Protein AF-A0A0F5PN36-F1 (afdb_monomer_lite)

Sequence (55 aa):
MTKEEKVQIVKMLDAKGTFLIRGAVDYVAKILCVSRYTIYNYLDEIRVGEDFGKY

Organism: NCBI:txid391606

InterPro domains:
  IPR039445 Transcriptional regulator DauR-like, HTH domain [PF13309] (1-44)

Foldseek 3Di:
DDLVVLLVVLVVCVVVVQVVDPCSLVVSCVVVVHDSVSSVVSVVVVVVVVVVVVD

pLDDT: mean 93.25, std 10.74, range [49.31, 98.56]

Sec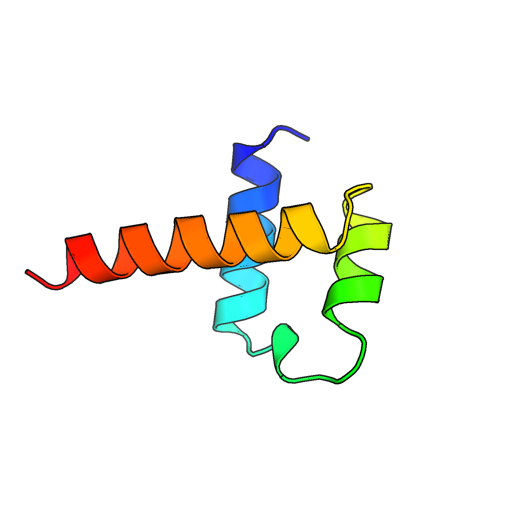ondary structure (DSSP, 8-state):
--HHHHHHHHHHHHHTTGGGSTTHHHHHHHHTT--HHHHHHHHHHHHHHHHHTT-

Structure (mmCIF, N/CA/C/O backbone):
data_AF-A0A0F5PN36-F1
#
_entry.id   AF-A0A0F5PN36-F1
#
loop_
_atom_site.group_PDB
_atom_site.id
_atom_site.type_symbol
_atom_site.label_atom_id
_atom_site.label_alt_id
_atom_site.label_comp_id
_atom_site.label_asym_id
_atom_site.label_entity_id
_atom_site.label_seq_id
_atom_site.pdbx_PDB_ins_code
_atom_site.Cartn_x
_atom_site.Cartn_y
_atom_site.Cartn_z
_atom_site.occupancy
_atom_site.B_iso_or_equiv
_atom_site.auth_seq_id
_atom_site.auth_comp_id
_atom_site.auth_asym_id
_atom_site.auth_atom_id
_atom_site.pdbx_PDB_model_num
ATOM 1 N N . MET A 1 1 ? -13.981 5.431 1.843 1.00 76.69 1 MET A N 1
ATOM 2 C CA . MET A 1 1 ? -13.374 4.118 1.572 1.00 76.69 1 MET A CA 1
ATOM 3 C C . MET A 1 1 ? -12.954 3.470 2.871 1.00 76.69 1 MET A C 1
ATOM 5 O O . MET A 1 1 ? -12.186 4.082 3.613 1.00 76.69 1 MET A O 1
ATOM 9 N N . THR A 1 2 ? -13.467 2.279 3.145 1.00 96.44 2 THR A N 1
ATOM 10 C CA . THR A 1 2 ? -13.109 1.469 4.313 1.00 96.44 2 THR A CA 1
ATOM 11 C C . THR A 1 2 ? -11.735 0.818 4.131 1.00 96.44 2 THR A C 1
ATOM 13 O O . THR A 1 2 ? -11.126 0.890 3.056 1.00 96.44 2 THR A O 1
ATOM 16 N N . LYS A 1 3 ? -11.210 0.198 5.196 1.00 95.31 3 LYS A N 1
ATOM 17 C CA . LYS A 1 3 ? -9.977 -0.595 5.105 1.00 95.31 3 LYS A CA 1
ATOM 18 C C . LYS A 1 3 ? -10.187 -1.770 4.148 1.00 95.31 3 LYS A C 1
ATOM 20 O O . LYS A 1 3 ? -9.337 -2.026 3.304 1.00 95.31 3 LYS A O 1
ATOM 25 N N . GLU A 1 4 ? -11.330 -2.433 4.249 1.00 95.88 4 GLU A N 1
ATOM 26 C CA . GLU A 1 4 ? -11.679 -3.625 3.480 1.00 95.88 4 GLU A CA 1
ATOM 27 C C . GLU A 1 4 ? -11.691 -3.312 1.982 1.00 95.88 4 GLU A C 1
ATOM 29 O O . GLU A 1 4 ? -11.065 -4.023 1.201 1.00 95.88 4 GLU A O 1
ATOM 34 N N . GLU A 1 5 ? -12.304 -2.194 1.583 1.00 97.44 5 GLU A N 1
ATOM 35 C CA . GLU A 1 5 ? -12.300 -1.730 0.191 1.00 97.44 5 GLU A CA 1
ATOM 36 C C . GLU A 1 5 ? -10.875 -1.464 -0.321 1.00 97.44 5 GLU A C 1
ATOM 38 O O . GLU A 1 5 ? -10.528 -1.867 -1.431 1.00 97.44 5 GLU A O 1
ATOM 43 N N . LYS A 1 6 ? -10.018 -0.827 0.493 1.00 97.81 6 LYS A N 1
ATOM 44 C CA . LYS A 1 6 ? -8.606 -0.583 0.143 1.00 97.81 6 LYS A CA 1
ATOM 45 C C . LYS A 1 6 ? -7.837 -1.885 -0.054 1.00 97.81 6 LYS A C 1
ATOM 47 O O . LYS A 1 6 ? -7.103 -2.005 -1.031 1.00 97.81 6 LYS A O 1
ATOM 52 N N . VAL A 1 7 ? -8.022 -2.852 0.843 1.00 97.69 7 VAL A N 1
ATOM 53 C CA . VAL A 1 7 ? -7.387 -4.173 0.752 1.00 97.69 7 VAL A CA 1
ATOM 54 C C . VAL A 1 7 ? -7.854 -4.907 -0.506 1.00 97.69 7 VAL A C 1
ATOM 56 O O . VAL A 1 7 ? -7.019 -5.443 -1.228 1.00 97.69 7 VAL A O 1
ATOM 59 N N . GLN A 1 8 ? -9.151 -4.874 -0.837 1.00 97.56 8 GLN A N 1
ATOM 60 C CA . GLN A 1 8 ? -9.657 -5.491 -2.071 1.00 97.56 8 GLN A CA 1
ATOM 61 C C . GLN A 1 8 ? -9.062 -4.853 -3.331 1.00 97.56 8 GLN A C 1
ATOM 63 O O . GLN A 1 8 ? -8.661 -5.567 -4.250 1.00 97.56 8 GLN A O 1
ATOM 68 N N . ILE A 1 9 ? -8.939 -3.522 -3.367 1.00 98.00 9 ILE A N 1
ATOM 69 C CA . ILE A 1 9 ? -8.285 -2.823 -4.482 1.00 98.00 9 ILE A CA 1
ATOM 70 C C . ILE A 1 9 ? -6.821 -3.254 -4.600 1.00 98.00 9 ILE A C 1
ATOM 72 O O . ILE A 1 9 ? -6.379 -3.608 -5.692 1.00 98.00 9 ILE A O 1
ATOM 76 N N . VAL A 1 10 ? -6.073 -3.272 -3.492 1.00 98.06 10 VAL A N 1
ATOM 77 C CA . VAL A 1 10 ? -4.669 -3.712 -3.492 1.00 98.06 10 VAL A CA 1
ATOM 78 C C . VAL A 1 10 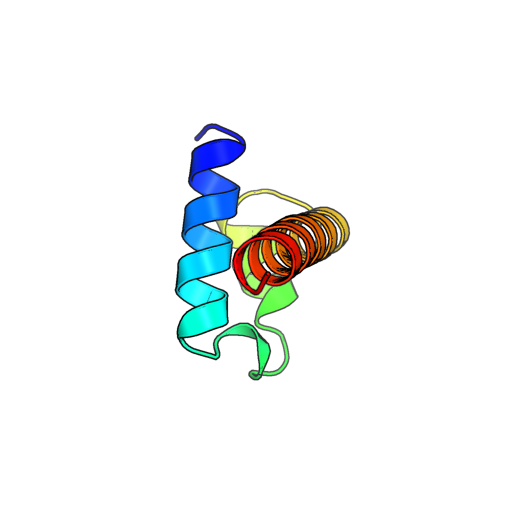? -4.546 -5.165 -3.953 1.00 98.06 10 VAL A C 1
ATOM 80 O O . VAL A 1 10 ? -3.698 -5.442 -4.796 1.00 98.06 10 VAL A O 1
ATOM 83 N N . LYS A 1 11 ? -5.436 -6.063 -3.516 1.00 97.88 11 LYS A N 1
ATOM 84 C CA . LYS A 1 11 ? -5.479 -7.463 -3.967 1.00 97.88 11 LYS A CA 1
ATOM 85 C C . LYS A 1 11 ? -5.698 -7.586 -5.473 1.00 97.88 11 LYS A C 1
ATOM 87 O O . LYS A 1 11 ? -4.979 -8.317 -6.146 1.00 97.88 11 LYS A O 1
ATOM 92 N N . MET A 1 12 ? -6.661 -6.847 -6.024 1.00 98.06 12 MET A N 1
ATOM 93 C CA . MET A 1 12 ? -6.919 -6.849 -7.468 1.00 98.06 12 MET A CA 1
ATOM 94 C C . MET A 1 12 ? -5.737 -6.306 -8.278 1.00 98.06 12 MET A C 1
ATOM 96 O O . MET A 1 12 ? -5.480 -6.783 -9.383 1.00 98.06 12 MET A O 1
ATOM 100 N N . LEU A 1 13 ? -5.034 -5.297 -7.759 1.00 97.94 13 LEU A N 1
ATOM 101 C CA . LEU A 1 13 ? -3.850 -4.730 -8.404 1.00 97.94 13 LEU A CA 1
ATOM 102 C C . LEU A 1 13 ? -2.656 -5.687 -8.343 1.00 97.94 13 LEU A C 1
ATOM 104 O O . LEU A 1 13 ? -1.948 -5.822 -9.344 1.00 97.94 13 LEU A O 1
ATOM 108 N N . ASP A 1 14 ? -2.455 -6.361 -7.212 1.00 97.19 14 ASP A N 1
ATOM 109 C CA . ASP A 1 14 ? -1.396 -7.354 -7.024 1.00 97.19 14 ASP A CA 1
ATOM 110 C C . ASP A 1 14 ? -1.584 -8.557 -7.955 1.00 97.19 14 ASP A C 1
ATOM 112 O O . ASP A 1 14 ? -0.671 -8.899 -8.703 1.00 97.19 14 ASP A O 1
ATOM 116 N N . ALA A 1 15 ? -2.811 -9.083 -8.053 1.00 96.69 15 ALA A N 1
ATOM 117 C CA . ALA A 1 15 ? -3.157 -10.166 -8.978 1.00 96.69 15 ALA A CA 1
ATOM 118 C C . ALA A 1 15 ? -2.903 -9.818 -10.460 1.00 96.69 15 ALA A C 1
ATOM 120 O O . ALA A 1 15 ? -2.684 -10.702 -11.286 1.00 96.69 15 ALA A O 1
ATOM 121 N N . LYS A 1 16 ? -2.916 -8.526 -10.813 1.00 97.00 16 LYS A N 1
ATOM 122 C CA . LYS A 1 16 ? -2.592 -8.022 -12.161 1.00 97.00 16 LYS A CA 1
A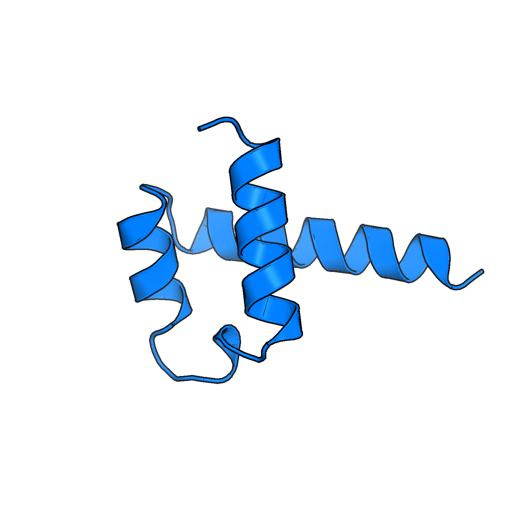TOM 123 C C . LYS A 1 16 ? -1.099 -7.737 -12.365 1.00 97.00 16 LYS A C 1
ATOM 125 O O . LYS A 1 16 ? -0.716 -7.277 -13.437 1.00 97.00 16 LYS A O 1
ATOM 130 N N . GLY A 1 17 ? -0.263 -7.953 -11.350 1.00 96.75 17 GLY A N 1
ATOM 131 C CA . GLY A 1 17 ? 1.172 -7.672 -11.393 1.00 96.75 17 GLY A CA 1
ATOM 132 C C . GLY A 1 17 ? 1.527 -6.186 -11.280 1.00 96.75 17 GLY A C 1
ATOM 133 O O . GLY A 1 17 ? 2.646 -5.803 -11.612 1.00 96.75 17 GLY A O 1
ATOM 134 N N . THR A 1 18 ? 0.613 -5.331 -10.803 1.00 97.62 18 THR A N 1
ATOM 135 C CA . THR A 1 18 ? 0.827 -3.869 -10.719 1.00 97.62 18 THR A CA 1
ATOM 136 C C . THR A 1 18 ? 2.095 -3.520 -9.940 1.00 97.62 18 THR A C 1
ATOM 138 O O . THR A 1 18 ? 2.852 -2.638 -10.339 1.00 97.62 18 THR A O 1
ATOM 141 N N . PHE A 1 19 ? 2.363 -4.239 -8.847 1.00 97.00 19 PHE A N 1
ATOM 142 C CA . PHE A 1 19 ? 3.503 -3.970 -7.969 1.00 97.00 19 PHE A CA 1
ATOM 143 C C . PHE A 1 19 ? 4.849 -4.488 -8.502 1.00 97.00 19 PHE A C 1
ATOM 145 O O . PHE A 1 19 ? 5.880 -4.218 -7.891 1.00 97.00 19 PHE A O 1
ATOM 152 N N . LEU A 1 20 ? 4.870 -5.148 -9.668 1.00 96.38 20 LEU A N 1
ATOM 153 C CA . LEU A 1 20 ? 6.107 -5.466 -10.394 1.00 96.38 20 LEU A CA 1
ATOM 154 C C . LEU A 1 20 ? 6.715 -4.219 -11.061 1.00 96.38 20 LEU A C 1
ATOM 156 O O . LEU A 1 20 ? 7.902 -4.193 -11.387 1.00 96.38 20 LEU A O 1
ATOM 160 N N . ILE A 1 21 ? 5.910 -3.172 -11.265 1.00 97.31 21 ILE A N 1
ATOM 161 C CA . ILE A 1 21 ? 6.339 -1.921 -11.887 1.00 97.31 21 ILE A CA 1
ATOM 162 C C . ILE A 1 21 ? 7.011 -1.033 -10.835 1.00 97.31 21 ILE A C 1
ATOM 164 O O . ILE A 1 21 ? 6.454 -0.743 -9.771 1.00 97.31 21 ILE A O 1
ATOM 168 N N . ARG A 1 22 ? 8.211 -0.533 -11.149 1.00 96.94 22 ARG A N 1
ATOM 169 C CA . ARG A 1 22 ? 8.937 0.399 -10.276 1.00 96.94 22 ARG A CA 1
ATOM 170 C C . ARG A 1 22 ? 8.088 1.648 -10.002 1.00 96.94 22 ARG A C 1
ATOM 172 O O . ARG A 1 22 ? 7.641 2.313 -10.929 1.00 96.94 22 ARG A O 1
ATOM 179 N N . GLY A 1 23 ? 7.914 1.984 -8.724 1.00 97.31 23 GLY A N 1
ATOM 180 C CA . GLY A 1 23 ? 7.152 3.160 -8.283 1.00 97.31 23 GLY A CA 1
ATOM 181 C C . GLY A 1 23 ? 5.638 2.945 -8.166 1.00 97.31 23 GLY A C 1
ATOM 182 O O . GLY A 1 23 ? 4.938 3.847 -7.710 1.00 97.31 23 GLY A O 1
ATOM 183 N N . ALA A 1 24 ? 5.118 1.758 -8.502 1.00 98.19 24 ALA A N 1
ATOM 184 C CA . ALA A 1 24 ? 3.692 1.462 -8.360 1.00 98.19 24 ALA A CA 1
ATOM 185 C C . ALA A 1 24 ? 3.206 1.569 -6.905 1.00 98.19 24 ALA A C 1
ATOM 187 O O . ALA A 1 24 ? 2.115 2.076 -6.659 1.00 98.19 24 ALA A O 1
ATOM 188 N N . VAL A 1 25 ? 4.031 1.160 -5.933 1.00 98.38 25 VAL A N 1
ATOM 189 C CA . VAL A 1 25 ? 3.704 1.273 -4.501 1.00 98.38 25 VAL A CA 1
ATOM 190 C C . VAL A 1 25 ? 3.481 2.734 -4.102 1.00 98.38 25 VAL A C 1
ATOM 192 O O . VAL A 1 25 ? 2.468 3.046 -3.482 1.00 98.38 25 VAL A O 1
ATOM 195 N N . ASP A 1 26 ? 4.386 3.639 -4.489 1.00 98.50 26 ASP A N 1
ATOM 196 C CA . ASP A 1 26 ? 4.257 5.078 -4.229 1.00 98.50 26 ASP A CA 1
ATOM 197 C C . ASP A 1 26 ? 3.005 5.670 -4.892 1.00 98.50 26 ASP A C 1
ATOM 199 O O . ASP A 1 26 ? 2.266 6.440 -4.274 1.00 98.50 26 ASP A O 1
ATOM 203 N N . TYR A 1 27 ? 2.735 5.277 -6.139 1.00 98.44 27 TYR A N 1
ATOM 204 C CA . TYR A 1 27 ? 1.576 5.747 -6.895 1.00 98.44 27 TYR A CA 1
ATOM 205 C C . TYR A 1 27 ? 0.249 5.311 -6.258 1.00 98.44 27 TYR A C 1
ATOM 207 O O . TYR A 1 27 ? -0.633 6.139 -6.021 1.00 98.44 27 TYR A O 1
ATOM 215 N N . VAL A 1 28 ? 0.118 4.026 -5.919 1.00 98.25 28 VAL A N 1
ATOM 216 C CA . VAL A 1 28 ? -1.094 3.473 -5.297 1.00 98.25 28 VAL A CA 1
ATOM 217 C C . VAL A 1 28 ? -1.286 4.034 -3.888 1.00 98.25 28 VAL A C 1
ATOM 219 O O . VAL A 1 28 ? -2.402 4.410 -3.534 1.00 98.25 28 VAL A O 1
ATOM 222 N N . ALA A 1 29 ? -0.212 4.172 -3.105 1.00 98.50 29 ALA A N 1
ATOM 223 C CA . ALA A 1 29 ? -0.260 4.803 -1.786 1.00 98.50 29 ALA A CA 1
ATOM 224 C C . ALA A 1 29 ? -0.836 6.228 -1.862 1.00 98.50 29 ALA A C 1
ATOM 226 O O . ALA A 1 29 ? -1.725 6.583 -1.084 1.00 98.50 29 ALA A O 1
ATOM 227 N N . LYS A 1 30 ? -0.400 7.013 -2.857 1.00 98.44 30 LYS A N 1
ATOM 228 C CA . LYS A 1 30 ? -0.911 8.366 -3.105 1.00 98.44 30 LYS A CA 1
ATOM 229 C C . LYS A 1 30 ? -2.396 8.374 -3.480 1.00 98.44 30 LYS A C 1
ATOM 231 O O . LYS A 1 30 ? -3.133 9.189 -2.937 1.00 98.44 30 LYS A O 1
ATOM 236 N N . ILE A 1 31 ? -2.844 7.482 -4.368 1.00 97.75 31 ILE A N 1
ATOM 237 C CA . ILE A 1 31 ? -4.259 7.403 -4.785 1.00 97.75 31 ILE A CA 1
ATOM 238 C C . ILE A 1 31 ? -5.164 6.992 -3.623 1.00 97.75 31 ILE A C 1
ATOM 240 O O . ILE A 1 31 ? -6.241 7.552 -3.442 1.00 97.75 31 ILE A O 1
ATOM 244 N N . LEU A 1 32 ? -4.729 6.014 -2.829 1.00 97.81 32 LEU A N 1
ATOM 245 C CA . LEU A 1 32 ? -5.512 5.479 -1.715 1.00 97.81 32 LEU A CA 1
ATOM 246 C C . LEU A 1 32 ? -5.418 6.335 -0.441 1.00 97.81 32 LEU A C 1
ATOM 248 O O . LEU A 1 32 ? -6.051 5.996 0.569 1.00 97.81 32 LEU A O 1
ATOM 252 N N . CYS A 1 33 ? -4.647 7.430 -0.485 1.00 97.69 33 CYS A N 1
ATOM 253 C CA . CYS A 1 33 ? -4.329 8.304 0.644 1.00 97.69 33 CYS A CA 1
ATOM 254 C C . CYS A 1 33 ? -3.827 7.510 1.860 1.00 97.69 33 CYS A C 1
ATOM 256 O O . CYS A 1 33 ? -4.355 7.630 2.967 1.00 97.69 33 CYS A O 1
ATOM 258 N N . VAL A 1 34 ? -2.834 6.647 1.640 1.00 98.12 34 VAL A N 1
ATOM 259 C CA . VAL A 1 34 ? -2.172 5.852 2.681 1.00 98.12 34 VAL A CA 1
ATOM 260 C C . VAL A 1 34 ? -0.655 5.932 2.533 1.00 98.12 34 VAL A C 1
ATOM 262 O O . VAL A 1 34 ? -0.130 6.438 1.546 1.00 98.12 34 VAL A O 1
ATOM 265 N N . SER A 1 35 ? 0.074 5.430 3.526 1.00 98.56 35 SER A N 1
ATOM 266 C CA . SER A 1 35 ? 1.530 5.331 3.434 1.00 98.56 35 SER A CA 1
ATOM 267 C C . SER A 1 35 ? 1.957 4.113 2.605 1.00 98.56 35 SER A C 1
ATOM 269 O O . SER A 1 35 ? 1.217 3.134 2.498 1.00 98.56 35 SER A O 1
ATOM 271 N N . ARG A 1 36 ? 3.196 4.115 2.092 1.00 98.38 36 ARG A N 1
ATOM 272 C CA . ARG A 1 36 ? 3.808 2.904 1.509 1.00 98.38 36 ARG A CA 1
ATOM 273 C C . ARG A 1 36 ? 3.789 1.728 2.482 1.00 98.38 36 ARG A C 1
ATOM 275 O O . ARG A 1 36 ? 3.509 0.609 2.078 1.00 98.38 36 ARG A O 1
ATOM 282 N N . TYR A 1 37 ? 4.064 2.002 3.758 1.00 98.31 37 TYR A N 1
ATOM 283 C CA . TYR A 1 37 ? 4.027 1.000 4.819 1.00 98.31 37 TYR A CA 1
ATOM 284 C C . TYR A 1 37 ? 2.648 0.331 4.903 1.00 98.31 37 TYR A C 1
ATOM 286 O O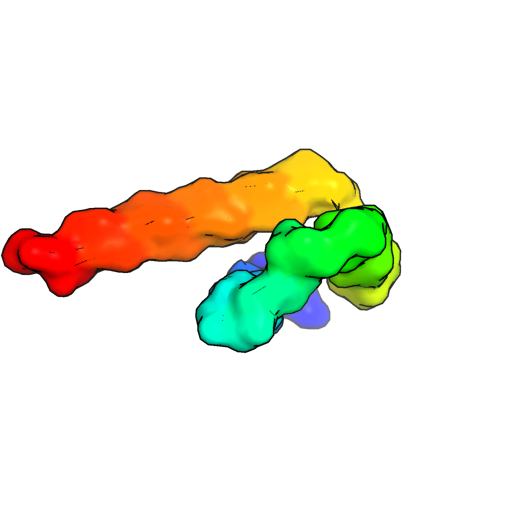 . TYR A 1 37 ? 2.549 -0.886 4.965 1.00 98.31 37 TYR A O 1
ATOM 294 N N . THR A 1 38 ? 1.574 1.113 4.785 1.00 98.44 38 THR A N 1
ATOM 295 C CA . THR A 1 38 ? 0.203 0.591 4.749 1.00 98.44 38 THR A CA 1
ATOM 296 C C . THR A 1 38 ? -0.057 -0.296 3.526 1.00 98.44 38 THR A C 1
ATOM 298 O O . THR A 1 38 ? -0.747 -1.300 3.660 1.00 98.44 38 THR A O 1
ATOM 301 N N . ILE A 1 39 ? 0.503 0.031 2.353 1.00 98.44 39 ILE A N 1
ATOM 302 C CA . ILE A 1 39 ? 0.402 -0.835 1.164 1.00 98.44 39 ILE A CA 1
ATOM 303 C C . ILE A 1 39 ? 1.098 -2.178 1.402 1.00 98.44 39 ILE A C 1
ATOM 305 O O . ILE A 1 39 ? 0.507 -3.213 1.109 1.00 98.44 39 ILE A O 1
ATOM 309 N N . TYR A 1 40 ? 2.310 -2.178 1.966 1.00 98.00 40 TYR A N 1
ATOM 310 C CA . TYR A 1 40 ? 3.003 -3.424 2.309 1.00 98.00 40 TYR A CA 1
ATOM 311 C C . TYR A 1 40 ? 2.224 -4.250 3.335 1.00 98.00 40 TYR A C 1
ATOM 313 O O . TYR A 1 40 ? 2.034 -5.438 3.112 1.00 98.00 40 TYR A O 1
ATOM 321 N N . ASN A 1 41 ? 1.668 -3.617 4.373 1.00 98.19 41 ASN A N 1
ATOM 322 C CA . ASN A 1 41 ? 0.806 -4.317 5.329 1.00 98.19 41 ASN A CA 1
ATOM 323 C C . ASN A 1 41 ? -0.408 -4.962 4.649 1.00 98.19 41 ASN A C 1
ATOM 325 O O . ASN A 1 41 ? -0.750 -6.091 4.971 1.00 98.19 41 ASN A O 1
ATOM 329 N N . TYR A 1 42 ? -1.057 -4.284 3.696 1.00 97.81 42 TYR A N 1
ATOM 330 C CA . TYR A 1 42 ? -2.162 -4.891 2.950 1.00 97.81 42 TYR A CA 1
ATOM 331 C C . TYR A 1 42 ? -1.701 -6.085 2.109 1.00 97.81 42 TYR A C 1
ATOM 333 O O . TYR A 1 42 ? -2.386 -7.102 2.096 1.00 97.81 42 TYR A O 1
ATOM 341 N N . LEU A 1 43 ? -0.549 -5.989 1.437 1.00 97.38 43 LEU A N 1
ATOM 342 C CA . LEU A 1 43 ? 0.025 -7.106 0.677 1.00 97.38 43 LEU A CA 1
ATOM 343 C C . LEU A 1 43 ? 0.346 -8.305 1.579 1.00 97.38 43 LEU A C 1
ATOM 345 O O . LEU A 1 43 ? 0.059 -9.439 1.201 1.00 97.38 43 LEU A O 1
ATOM 349 N N . ASP A 1 44 ? 0.883 -8.063 2.772 1.00 96.56 44 ASP A N 1
ATOM 350 C CA . ASP A 1 44 ? 1.158 -9.116 3.750 1.00 96.56 44 ASP A CA 1
ATOM 351 C C . ASP A 1 44 ? -0.143 -9.750 4.271 1.00 96.56 44 ASP A C 1
ATOM 353 O O . ASP A 1 44 ? -0.260 -10.974 4.276 1.00 96.56 44 ASP A O 1
ATOM 357 N N . GLU A 1 45 ? -1.158 -8.945 4.616 1.00 95.12 45 GLU A N 1
ATOM 358 C CA . GLU A 1 45 ? -2.494 -9.432 5.007 1.00 95.12 45 GLU A CA 1
ATOM 359 C C . GLU A 1 45 ? -3.116 -10.330 3.916 1.00 95.12 45 GLU A C 1
ATOM 361 O O . GLU A 1 45 ? -3.695 -11.374 4.222 1.00 95.12 45 GLU A O 1
ATOM 366 N N . ILE A 1 46 ? -2.972 -9.953 2.640 1.00 94.94 46 ILE A N 1
ATOM 367 C CA . ILE A 1 46 ? -3.481 -10.722 1.494 1.00 94.94 46 ILE A CA 1
ATOM 368 C C . ILE A 1 46 ? -2.750 -12.062 1.361 1.00 94.94 46 ILE A C 1
ATOM 370 O O . ILE A 1 46 ? -3.411 -13.093 1.235 1.00 94.94 46 ILE A O 1
ATOM 374 N N . ARG A 1 47 ? -1.412 -12.060 1.412 1.00 92.00 47 ARG A N 1
ATOM 375 C CA . ARG A 1 47 ? -0.583 -13.270 1.262 1.00 92.00 47 ARG A CA 1
ATOM 376 C C . ARG A 1 47 ? -0.844 -14.278 2.371 1.00 92.00 47 ARG A C 1
ATOM 378 O O . ARG A 1 47 ? -1.060 -15.450 2.085 1.00 92.00 47 ARG A O 1
ATOM 385 N N . VAL A 1 48 ? -0.924 -13.804 3.616 1.00 91.19 48 VAL A N 1
ATOM 386 C CA . VAL A 1 48 ? -1.275 -14.644 4.767 1.00 91.19 48 VAL A CA 1
ATOM 387 C C . VAL A 1 48 ? -2.636 -15.310 4.542 1.00 91.19 48 VAL A C 1
ATOM 389 O O . VAL A 1 48 ? -2.764 -16.517 4.725 1.00 91.19 48 VAL A O 1
ATOM 392 N N . GLY A 1 49 ? -3.643 -14.559 4.085 1.00 82.00 49 GLY A N 1
ATOM 393 C CA . GLY A 1 49 ? -4.964 -15.115 3.775 1.00 82.00 49 GLY A CA 1
ATOM 394 C C . GLY A 1 49 ? -4.964 -16.149 2.640 1.00 82.00 49 GLY A C 1
ATOM 395 O O . GLY A 1 49 ? -5.741 -17.100 2.685 1.00 82.00 49 GLY A O 1
ATOM 396 N N . GLU A 1 50 ? -4.101 -15.993 1.634 1.00 80.81 50 GLU A N 1
ATOM 397 C CA . GLU A 1 50 ? -3.958 -16.963 0.540 1.00 80.81 50 GLU A CA 1
ATOM 398 C C . GLU A 1 50 ? -3.246 -18.245 0.974 1.00 80.81 50 GLU A C 1
ATOM 400 O O . GLU A 1 50 ? -3.635 -19.326 0.533 1.00 80.81 50 GLU A O 1
ATOM 405 N N . ASP A 1 51 ? -2.253 -18.152 1.858 1.00 76.56 51 ASP A N 1
ATOM 406 C CA . ASP A 1 51 ? -1.562 -19.326 2.396 1.00 76.56 51 ASP A CA 1
ATOM 407 C C . ASP A 1 51 ? -2.485 -20.190 3.267 1.00 76.56 51 ASP A C 1
ATOM 409 O O . ASP A 1 51 ? -2.414 -21.415 3.196 1.00 76.56 51 ASP A O 1
ATOM 413 N N . PHE A 1 52 ? -3.421 -19.588 4.011 1.00 73.50 52 PHE A N 1
ATOM 414 C CA . PHE A 1 52 ? -4.441 -20.343 4.752 1.00 73.50 52 PHE A CA 1
ATOM 415 C C . PHE A 1 52 ? -5.473 -21.039 3.851 1.00 73.50 52 PHE A C 1
ATOM 417 O O . PHE A 1 52 ? -6.042 -22.044 4.259 1.00 73.50 52 PHE A O 1
ATOM 424 N N . GLY A 1 53 ? -5.717 -20.538 2.636 1.00 60.50 53 GLY A N 1
ATOM 425 C CA . GLY A 1 53 ? -6.655 -21.143 1.680 1.00 60.50 53 GLY A CA 1
ATOM 426 C C . GLY A 1 53 ? -6.068 -22.285 0.841 1.00 60.50 53 GLY A C 1
ATOM 427 O O . GLY A 1 53 ? -6.782 -22.858 0.021 1.00 60.50 53 GLY A O 1
ATOM 428 N N . LYS A 1 54 ? -4.771 -22.587 1.000 1.00 57.81 54 LYS A N 1
ATOM 429 C CA . LYS A 1 54 ? -4.058 -23.641 0.257 1.00 57.81 54 LYS A CA 1
ATOM 430 C C . LYS A 1 54 ? -4.019 -25.001 0.966 1.00 57.81 54 LYS A C 1
ATOM 432 O O . LYS A 1 54 ? -3.457 -25.935 0.392 1.00 57.81 54 LYS A O 1
ATOM 437 N N . TYR A 1 55 ? -4.593 -25.115 2.164 1.00 49.31 55 TYR A N 1
ATOM 438 C CA . TYR A 1 55 ? -4.647 -26.346 2.961 1.00 49.31 55 TYR A CA 1
ATOM 439 C C . TYR A 1 55 ? -6.083 -26.823 3.160 1.00 49.31 55 TYR A C 1
ATOM 441 O O . TYR A 1 55 ? -6.947 -25.972 3.467 1.00 49.31 55 TYR A O 1
#

Radius of gyration: 11.1 Å; chains: 1; bounding box: 22×35×18 Å

=== Feature glossary ===
Key to the feature types in this record:

Secondary structure (8-state, DSSP). Secondary structure is the local, repeating backbone conformation. DSSP classifies it into eight states by reading the hydrogen-bond network: three helix types (H, G, I), two β types (E, B), two non-regular types (T, S), and unstructured coil (-).

Backbone torsions (φ/ψ). Backbone dihedral angles. Every residue except chain termini has a φ (preceding-C → N → Cα → C) and a ψ (N → Cα → C → next-N). They are reported in degrees following the IUPAC sign convention. Secondary structure is essentially a statement about which (φ, ψ) basin each residue occupies.

Predicted aligned error. Predicted Aligned Error (PAE) is an AlphaFold confidence matrix: entry (i, j) is the expected error in the position of residue j, in ångströms, when the prediction is superimposed on the true structure at residue i. Low PAE within a block of residues means that block is internally rigid and well-predicted; high PAE between two blocks means their relative placement is uncertain even if each block individually is confident.

B-factor. B-factor (Debye–Waller factor) reflects atomic displacement in the crystal lattice. It is an experimental observable (units Å²), not a prediction; low values mean the atom is pinned down, high values mean it moves or is heterogeneous across the crystal.

Secondary structure (3-state, P-SEA). Three-state secondary structure (P-SEA) collapses the eight DSSP classes into helix (a), strand (b), and coil (c). P-SEA assigns these from Cα geometry alone — distances and angles — without requiring backbone oxygens, so it works on any Cα trace.

Sequence. Primary structure: the covalent order of the twenty standard amino acids along the backbone. Two proteins with the same sequence will (almost always) fold to the same structure; two with 30% identity often share a fold but not the details.

pLDDT. pLDDT is the predicted lDDT-Cα score: AlphaFold's confidence that the local environment of each residue (all inter-atomic distances within 15 Å) is correctly placed. It is a per-residue number between 0 and 100, with higher meaning more reliable.

InterPro / GO / CATH / organism. Functional annotations link the protein to curated databases. InterPro entries identify conserved domains and families by matching the sequence against member-database signatures (Pfam, PROSITE, CDD, …). Gene Ontology (GO) terms describe molecular function, biological process, and cellular component in a controlled vocabulary. CATH places the structure in a hierarchical fold classification (Class/Architecture/Topology/Homologous-superfamily). The organism is the source species.

Contact-map, Ramachandran, and PAE plots. Three diagnostic plots accompany the record. The Cα contact map visualizes the tertiary structure as a 2D adjacency matrix (8 Å cutoff, sequence-local contacts suppressed). The Ramachandran plot shows the distribution of backbone (φ, ψ) torsions, with points in the α and β basins reflecting secondary structure content. The PAE plot shows AlphaFold's inter-residue confidence as a color matrix.

mmCIF coordinates. The mmCIF table is the protein's shape written out atom by atom. For each backbone N, Cα, C, and carbonyl O, it records an (x, y, z) coordinate triple in Å plus the residue type, chain letter, and residue number.

Radius of gyration, Cα contacts, bounding box. Three whole-structure scalars: the radius of gyration (RMS distance of Cα from centroid, in Å), the count of Cα–Cα contacts (pairs closer than 8 Å and separated by more than four residues in sequence — i.e. tertiary, not local, contacts), and the bounding-box dimensions. Together they distinguish compact globular folds from extended fibres or disordered chains.

Foldseek 3Di. The Foldseek 3Di string encodes local tertiary geometry as a 20-letter alphabet — one character per residue — derived from the relative positions of nearby Cα atoms. Unlike the amino-acid sequence, 3Di is a 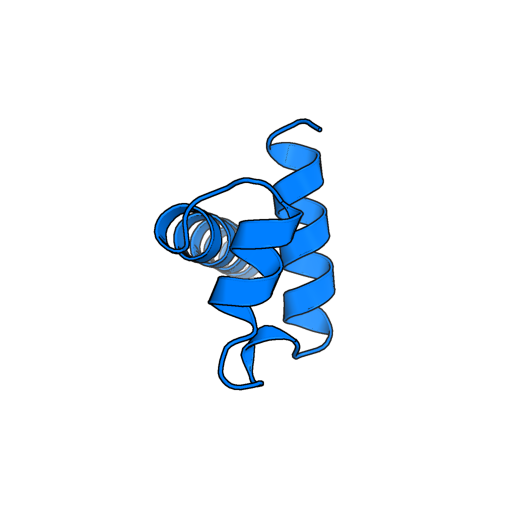direct function of the 3D structure, so two proteins with the same fold have similar 3Di strings even at low sequence identity.

Rendered structure images. Six rendered views show the 3D structure from the faces of a cube — i.e. along ±x, ±y, ±z. Rendering representation is drawn randomly per protein from cartoon (secondary-structure ribbons), sticks (backbone bonds), or molecular surface; coloring is either N→C rainbow (blue at the N-terminus through red at the C-terminus) or one color per chain.

Nearest PDB structures. The Foldseek neighbor list gives the closest experimentally determined structures in the PDB, ranked by structural alignment. TM-score near 1 means near-identical fold; near 0.3 means only rough topology match. This is how one finds what a novel AlphaFold prediction most resembles in the solved-structure universe.

Solvent-accessible surface area. SASA measures how much of the protein is reachable by solvent. It is computed by rolling a water-sized probe o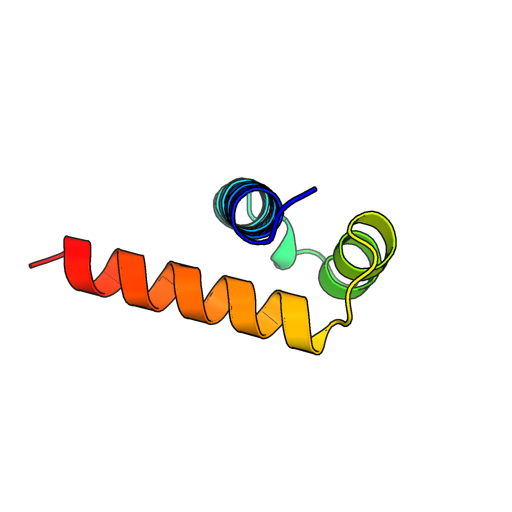ver the atomic surface and summing the exposed area (Å²). Per-residue SASA distinguishes core (buried, low SASA) from surface (exposed, high SASA) residues; total SASA is a whole-molecule size measure.